Protein AF-E9ANG6-F1 (afdb_monomer_lite)

Radius of gyration: 34.06 Å; chains: 1; bounding box: 91×52×101 Å

Structure (mmCIF, N/CA/C/O backbone):
data_AF-E9ANG6-F1
#
_entry.id   AF-E9ANG6-F1
#
loop_
_atom_site.group_PDB
_atom_site.id
_atom_site.type_symbol
_atom_site.label_atom_id
_atom_site.label_alt_id
_atom_site.label_comp_id
_atom_site.label_asym_id
_atom_site.label_entity_id
_atom_site.label_seq_id
_atom_site.pdbx_PDB_ins_code
_atom_site.Cartn_x
_atom_site.Cartn_y
_atom_site.Cartn_z
_atom_site.occupancy
_atom_site.B_iso_or_equiv
_atom_site.auth_seq_id
_atom_site.auth_comp_id
_atom_site.auth_asym_id
_atom_site.auth_atom_id
_atom_site.pdbx_PDB_model_num
ATOM 1 N N . MET A 1 1 ? 57.217 39.361 -47.281 1.00 42.38 1 MET A N 1
ATOM 2 C CA . MET A 1 1 ?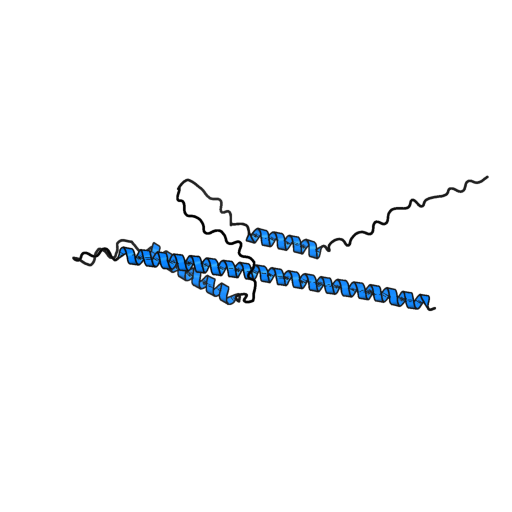 57.044 39.055 -45.847 1.00 42.38 1 MET A CA 1
ATOM 3 C C . MET A 1 1 ? 55.558 39.124 -45.565 1.00 42.38 1 MET A C 1
ATOM 5 O O . MET A 1 1 ? 54.989 40.196 -45.708 1.00 42.38 1 MET A O 1
ATOM 9 N N . SER A 1 2 ? 54.923 37.983 -45.306 1.00 42.44 2 SER A N 1
ATOM 10 C CA . SER A 1 2 ? 53.479 37.906 -45.068 1.00 42.44 2 SER A CA 1
ATOM 11 C C . SER A 1 2 ? 53.249 37.003 -43.867 1.00 42.44 2 SER A C 1
ATOM 13 O O . SER A 1 2 ? 53.493 35.799 -43.938 1.00 42.44 2 SER A O 1
ATOM 15 N N . ASP A 1 3 ? 52.840 37.624 -42.764 1.00 39.97 3 ASP A N 1
ATOM 16 C CA . ASP A 1 3 ? 52.476 36.970 -41.515 1.00 39.97 3 ASP A CA 1
ATOM 17 C C . ASP A 1 3 ? 51.237 36.095 -41.707 1.00 39.97 3 ASP A C 1
ATOM 19 O O . ASP A 1 3 ? 50.176 36.559 -42.127 1.00 39.97 3 ASP A O 1
ATOM 23 N N . LYS A 1 4 ? 51.378 34.807 -41.386 1.00 56.66 4 LYS A N 1
ATOM 24 C CA . LYS A 1 4 ? 50.279 33.846 -41.326 1.00 56.66 4 LYS A CA 1
ATOM 25 C C . LYS A 1 4 ? 49.926 33.619 -39.861 1.00 56.66 4 LYS A C 1
ATOM 27 O O . LYS A 1 4 ? 50.594 32.873 -39.152 1.00 56.66 4 LYS A O 1
ATOM 32 N N . THR A 1 5 ? 48.871 34.292 -39.420 1.00 42.94 5 THR A N 1
ATOM 33 C CA . THR A 1 5 ? 48.277 34.169 -38.088 1.00 42.94 5 THR A CA 1
ATOM 34 C C . THR A 1 5 ? 47.815 32.727 -37.844 1.00 42.94 5 THR A C 1
ATOM 36 O O . THR A 1 5 ? 46.900 32.234 -38.503 1.00 42.94 5 THR A O 1
ATOM 39 N N . MET A 1 6 ? 48.454 32.042 -36.895 1.00 40.88 6 MET A N 1
ATOM 40 C CA . MET A 1 6 ? 47.993 30.770 -36.336 1.00 40.88 6 MET A CA 1
ATOM 41 C C . MET A 1 6 ? 46.842 31.050 -35.367 1.00 40.88 6 MET A C 1
ATOM 43 O O . MET A 1 6 ? 47.054 31.559 -34.268 1.00 40.88 6 MET A O 1
ATOM 47 N N . ALA A 1 7 ? 45.617 30.729 -35.778 1.00 44.34 7 ALA A N 1
ATOM 48 C CA . ALA A 1 7 ? 44.454 30.754 -34.905 1.00 44.34 7 ALA A CA 1
ATOM 49 C C . ALA A 1 7 ? 44.194 29.360 -34.316 1.00 44.34 7 ALA A C 1
ATOM 51 O O . ALA A 1 7 ? 43.889 28.417 -35.037 1.00 44.34 7 ALA A O 1
ATOM 52 N N . SER A 1 8 ? 44.241 29.315 -32.984 1.00 43.62 8 SER A N 1
ATOM 53 C CA . SER A 1 8 ? 43.369 28.538 -32.097 1.00 43.62 8 SER A CA 1
ATOM 54 C C . SER A 1 8 ? 43.375 27.005 -32.178 1.00 43.62 8 SER A C 1
ATOM 56 O O . SER A 1 8 ? 42.750 26.395 -33.038 1.00 43.62 8 SER A O 1
ATOM 58 N N . ALA A 1 9 ? 43.911 26.390 -31.123 1.00 39.53 9 ALA A N 1
ATOM 59 C CA . ALA A 1 9 ? 43.296 25.220 -30.500 1.00 39.53 9 ALA A CA 1
ATOM 60 C C . ALA A 1 9 ? 43.678 25.197 -29.013 1.00 39.53 9 ALA A C 1
ATOM 62 O O . ALA A 1 9 ? 44.551 24.452 -28.574 1.00 39.53 9 ALA A O 1
ATOM 63 N N . ALA A 1 10 ? 43.039 26.067 -28.227 1.00 39.94 10 ALA A N 1
ATOM 64 C CA . ALA A 1 10 ? 43.039 25.928 -26.779 1.00 39.94 10 ALA A CA 1
ATOM 65 C C . ALA A 1 10 ? 42.368 24.590 -26.434 1.00 39.94 10 ALA A C 1
ATOM 67 O O . ALA A 1 10 ? 41.160 24.426 -26.617 1.00 39.94 10 ALA A O 1
ATOM 68 N N . GLY A 1 11 ? 43.167 23.627 -25.973 1.00 40.34 11 GLY A N 1
ATOM 69 C CA . GLY A 1 11 ? 42.698 22.351 -25.452 1.00 40.34 11 GLY A CA 1
ATOM 70 C C . GLY A 1 11 ? 41.739 22.589 -24.291 1.00 40.34 11 GLY A C 1
ATOM 71 O O . GLY A 1 11 ? 42.151 22.918 -23.180 1.00 40.34 11 GLY A O 1
ATOM 72 N N . ARG A 1 12 ? 40.441 22.447 -24.560 1.00 33.88 12 ARG A N 1
ATOM 73 C CA . ARG A 1 12 ? 39.394 22.485 -23.544 1.00 33.88 12 ARG A CA 1
ATOM 74 C C . ARG A 1 12 ? 39.077 21.055 -23.121 1.00 33.88 12 ARG A C 1
ATOM 76 O O . ARG A 1 12 ? 38.580 20.255 -23.904 1.00 33.88 12 ARG A O 1
ATOM 83 N N . SER A 1 13 ? 39.427 20.793 -21.866 1.00 46.44 13 SER A N 1
ATOM 84 C CA . SER A 1 13 ? 39.034 19.691 -20.987 1.00 46.44 13 SER A CA 1
ATOM 85 C C . SER A 1 13 ? 37.759 18.945 -21.403 1.00 46.44 13 SER A C 1
ATOM 87 O O . SER A 1 13 ? 36.670 19.519 -21.403 1.00 46.44 13 SER A O 1
ATOM 89 N N . ALA A 1 14 ? 37.889 17.645 -21.674 1.00 38.31 14 ALA A N 1
ATOM 90 C CA . ALA A 1 14 ? 36.771 16.710 -21.708 1.00 38.31 14 ALA A CA 1
ATOM 91 C C . ALA A 1 14 ? 36.787 15.886 -20.413 1.00 38.31 14 ALA A C 1
ATOM 93 O O . ALA A 1 14 ? 37.162 14.714 -20.396 1.00 38.31 14 ALA A O 1
ATOM 94 N N . ALA A 1 15 ? 36.405 16.516 -19.302 1.00 41.94 15 ALA A N 1
ATOM 95 C CA . ALA A 1 15 ? 35.949 15.765 -18.144 1.00 41.94 15 ALA A CA 1
ATOM 96 C C . ALA A 1 15 ? 34.662 15.043 -18.560 1.00 41.94 15 ALA A C 1
ATOM 98 O O . ALA A 1 15 ? 33.630 15.679 -18.777 1.00 41.94 15 ALA A O 1
ATOM 99 N N . SER A 1 16 ? 34.753 13.725 -18.735 1.00 44.44 16 SER A N 1
ATOM 100 C CA . SER A 1 16 ? 33.601 12.859 -18.980 1.00 44.44 16 SER A CA 1
ATOM 101 C C . SER A 1 16 ? 32.549 13.138 -17.899 1.00 44.44 16 SER A C 1
ATOM 103 O O . SER A 1 16 ? 32.847 12.935 -16.717 1.00 44.44 16 SER A O 1
ATOM 105 N N . PRO A 1 17 ? 31.348 13.644 -18.236 1.00 56.00 17 PRO A N 1
ATOM 106 C CA . PRO A 1 17 ? 30.324 13.835 -17.232 1.00 56.00 17 PRO A CA 1
ATOM 107 C C . PRO A 1 17 ? 29.876 12.450 -16.772 1.00 56.00 17 PRO A C 1
ATOM 109 O O . PRO A 1 17 ? 29.369 11.652 -17.562 1.00 56.00 17 PRO A O 1
ATOM 112 N N . LEU A 1 18 ? 30.078 12.166 -15.483 1.00 49.34 18 LEU A N 1
ATOM 113 C CA . LEU A 1 18 ? 29.438 11.047 -14.795 1.00 49.34 18 LEU A CA 1
ATOM 114 C C . LEU A 1 18 ? 27.953 11.013 -15.195 1.00 49.34 18 LEU A C 1
ATOM 116 O O . LEU A 1 18 ? 27.336 12.083 -15.255 1.00 49.34 18 LEU A O 1
ATOM 120 N N . PRO A 1 19 ? 27.366 9.834 -15.472 1.00 61.91 19 PRO A N 1
ATOM 121 C CA . PRO A 1 19 ? 25.981 9.750 -15.908 1.00 61.91 19 PRO A CA 1
ATOM 122 C C . PRO A 1 19 ? 25.089 10.415 -14.858 1.00 61.91 19 PRO A C 1
ATOM 124 O O . PRO A 1 19 ? 24.931 9.926 -13.737 1.00 61.91 19 PRO A O 1
ATOM 127 N N . ALA A 1 20 ? 24.551 11.582 -15.213 1.00 72.62 20 ALA A N 1
ATOM 128 C CA . ALA A 1 20 ? 23.693 12.348 -14.334 1.00 72.62 20 ALA A CA 1
ATOM 129 C C . ALA A 1 20 ? 22.472 11.491 -13.995 1.00 72.62 20 ALA A C 1
ATOM 131 O O . ALA A 1 20 ? 21.802 10.975 -14.890 1.00 72.62 20 ALA A O 1
ATOM 132 N N . MET A 1 21 ? 22.194 11.332 -12.696 1.00 72.94 21 MET A N 1
ATOM 133 C CA . MET A 1 21 ? 21.069 10.524 -12.224 1.00 72.94 21 MET A CA 1
ATOM 134 C C . MET A 1 21 ? 19.782 10.924 -12.977 1.00 72.94 21 MET A C 1
ATOM 136 O O . MET A 1 21 ? 19.443 12.118 -12.957 1.00 72.94 21 MET A O 1
ATOM 140 N N . PRO A 1 22 ? 19.082 9.970 -13.624 1.00 77.88 22 PRO A N 1
ATOM 141 C CA . PRO A 1 22 ? 17.904 10.255 -14.432 1.00 77.88 22 PRO A CA 1
ATOM 142 C C . PRO A 1 22 ? 16.823 11.003 -13.639 1.00 77.88 22 PRO A C 1
ATOM 144 O O . PRO A 1 22 ? 16.602 10.699 -12.461 1.00 77.88 22 PRO A O 1
ATOM 147 N N . PRO A 1 23 ? 16.105 11.956 -14.258 1.00 77.06 23 PRO A N 1
ATOM 148 C CA . PRO A 1 23 ? 15.102 12.767 -13.570 1.00 77.06 23 PRO A CA 1
ATOM 149 C C . PRO A 1 23 ? 13.978 11.923 -12.950 1.00 77.06 23 PRO A C 1
ATOM 151 O O . PRO A 1 23 ? 13.514 12.252 -11.863 1.00 77.06 23 PRO A O 1
ATOM 154 N N . ALA A 1 24 ? 13.603 10.793 -13.561 1.00 75.12 24 ALA A N 1
ATOM 155 C CA . ALA A 1 24 ? 12.608 9.872 -13.006 1.00 75.12 24 ALA A CA 1
ATOM 156 C C . ALA A 1 24 ? 13.049 9.243 -11.668 1.00 75.12 24 ALA A C 1
ATOM 158 O O . ALA A 1 24 ? 12.260 9.181 -10.727 1.00 75.12 24 ALA A O 1
ATOM 159 N N . LEU A 1 25 ? 14.322 8.845 -11.548 1.00 76.06 25 LEU A N 1
ATOM 160 C CA . LEU A 1 25 ? 14.888 8.320 -10.300 1.00 76.06 25 LEU A CA 1
ATOM 161 C C . LEU A 1 25 ? 14.993 9.407 -9.225 1.00 76.06 25 LEU A C 1
ATOM 163 O O . LEU A 1 25 ? 14.695 9.151 -8.061 1.00 76.06 25 LEU A O 1
ATOM 167 N N . ARG A 1 26 ? 15.335 10.643 -9.610 1.00 79.62 26 ARG A N 1
ATOM 168 C CA . ARG A 1 26 ? 15.331 11.787 -8.682 1.00 79.62 26 ARG A CA 1
ATOM 169 C C . ARG A 1 26 ? 13.933 12.065 -8.133 1.00 79.62 26 ARG A C 1
ATOM 171 O O . ARG A 1 26 ? 13.780 12.227 -6.926 1.00 79.62 26 ARG A O 1
ATOM 178 N N . GLN A 1 27 ? 12.920 12.081 -9.000 1.00 82.38 27 GLN A N 1
ATOM 179 C CA . GLN A 1 27 ? 11.526 12.277 -8.591 1.00 82.38 27 GLN A CA 1
ATOM 180 C C . GLN A 1 27 ? 11.038 11.149 -7.679 1.00 82.38 27 GLN A C 1
ATOM 182 O O . GLN A 1 27 ? 10.364 11.412 -6.686 1.00 82.38 27 GLN A O 1
ATOM 187 N N . LEU A 1 28 ? 11.447 9.907 -7.951 1.00 78.19 28 LEU A N 1
ATOM 188 C CA . LEU A 1 28 ? 11.132 8.770 -7.092 1.00 78.19 28 LEU A CA 1
ATOM 189 C C . LEU A 1 28 ? 11.745 8.918 -5.693 1.00 78.19 28 LEU A C 1
ATOM 191 O O . LEU A 1 28 ? 11.044 8.734 -4.704 1.00 78.19 28 LEU A O 1
ATOM 195 N N . ILE A 1 29 ? 13.019 9.309 -5.592 1.00 84.62 29 ILE A N 1
ATOM 196 C CA . ILE A 1 29 ? 13.679 9.561 -4.301 1.00 84.62 29 ILE A CA 1
ATOM 197 C C . ILE A 1 29 ? 12.938 10.651 -3.515 1.00 84.62 29 ILE A C 1
ATOM 199 O O . ILE A 1 29 ? 12.732 10.512 -2.311 1.00 84.62 29 ILE A O 1
ATOM 203 N N . ILE A 1 30 ? 12.513 11.725 -4.185 1.00 82.62 30 ILE A N 1
ATOM 204 C CA . ILE A 1 30 ? 11.746 12.809 -3.557 1.00 82.62 30 ILE A CA 1
ATOM 205 C C . ILE A 1 30 ? 10.383 12.300 -3.068 1.00 82.62 30 ILE A C 1
ATOM 207 O O . ILE A 1 30 ? 10.001 12.584 -1.934 1.00 82.62 30 ILE A O 1
ATOM 211 N N . ALA A 1 31 ? 9.667 11.524 -3.885 1.00 75.50 31 ALA A N 1
ATOM 212 C CA . ALA A 1 31 ? 8.372 10.954 -3.522 1.00 75.50 31 ALA A CA 1
ATOM 213 C C . ALA A 1 31 ? 8.483 9.995 -2.327 1.00 75.50 31 ALA A C 1
ATOM 215 O O . ALA A 1 31 ? 7.710 10.115 -1.379 1.00 75.50 31 ALA A O 1
ATOM 216 N N . VAL A 1 32 ? 9.486 9.110 -2.324 1.00 77.50 32 VAL A N 1
ATOM 217 C CA . VAL A 1 32 ? 9.759 8.188 -1.210 1.00 77.50 32 VAL A CA 1
ATOM 218 C C . VAL A 1 32 ? 10.095 8.958 0.066 1.00 77.50 32 VAL A C 1
ATOM 220 O O . VAL A 1 32 ? 9.546 8.645 1.116 1.00 77.50 32 VAL A O 1
ATOM 223 N N . LYS A 1 33 ? 10.925 10.008 -0.010 1.00 82.38 33 LYS A N 1
ATOM 224 C CA . LYS A 1 33 ? 11.235 10.860 1.151 1.00 82.38 33 LYS A CA 1
ATOM 225 C C . LYS A 1 33 ? 9.997 11.562 1.712 1.00 82.38 33 LYS A C 1
ATOM 227 O O . LYS A 1 33 ? 9.843 11.613 2.926 1.00 82.38 33 LYS A O 1
ATOM 232 N N . ARG A 1 34 ? 9.112 12.078 0.851 1.00 75.12 34 ARG A N 1
ATOM 233 C CA . ARG A 1 34 ? 7.851 12.720 1.270 1.00 75.12 34 ARG A CA 1
ATOM 234 C C . ARG A 1 34 ? 6.888 11.736 1.927 1.00 75.12 34 ARG A C 1
ATOM 236 O O . ARG A 1 34 ? 6.310 12.063 2.953 1.00 75.12 34 ARG A O 1
ATOM 243 N N . LEU A 1 35 ? 6.743 10.541 1.358 1.00 69.19 35 LEU A N 1
ATOM 244 C CA . LEU A 1 35 ? 5.923 9.473 1.933 1.00 69.19 35 LEU A CA 1
ATOM 245 C C . LEU A 1 35 ? 6.464 9.020 3.289 1.00 69.19 35 LEU A C 1
ATOM 247 O O . LEU A 1 35 ? 5.699 8.921 4.239 1.00 69.19 35 LEU A O 1
ATOM 251 N N . ASN A 1 36 ? 7.780 8.831 3.403 1.00 72.44 36 ASN A N 1
ATOM 252 C CA . ASN A 1 36 ? 8.405 8.456 4.668 1.00 72.44 36 ASN A CA 1
ATOM 253 C C . ASN A 1 36 ? 8.223 9.551 5.734 1.00 72.44 36 ASN A C 1
ATOM 255 O O . ASN A 1 36 ? 7.902 9.244 6.873 1.00 72.44 36 ASN A O 1
ATOM 259 N N . ALA A 1 37 ? 8.338 10.830 5.351 1.00 70.12 37 ALA A N 1
ATOM 260 C CA . ALA A 1 37 ? 8.069 11.956 6.245 1.00 70.12 37 ALA A CA 1
ATOM 261 C C . ALA A 1 37 ? 6.596 12.016 6.693 1.00 70.12 37 ALA A C 1
ATOM 263 O O . ALA A 1 37 ? 6.332 12.224 7.872 1.00 70.12 37 ALA A O 1
ATOM 264 N N . ALA A 1 38 ? 5.641 11.769 5.789 1.00 56.97 38 ALA A N 1
ATOM 265 C CA . ALA A 1 38 ? 4.217 11.703 6.126 1.00 56.97 38 ALA A CA 1
ATOM 266 C C . ALA A 1 38 ? 3.878 10.521 7.054 1.00 56.97 38 ALA A C 1
ATOM 268 O O . ALA A 1 38 ? 2.950 10.617 7.849 1.00 56.97 38 ALA A O 1
ATOM 269 N N . SER A 1 39 ? 4.644 9.428 6.989 1.00 52.59 39 SER A N 1
ATOM 270 C CA . SER A 1 39 ? 4.537 8.297 7.919 1.00 52.59 39 SER A CA 1
ATOM 271 C C . SER A 1 39 ? 5.197 8.554 9.284 1.00 52.59 39 SER A C 1
ATOM 273 O O . SER A 1 39 ? 4.914 7.820 10.228 1.00 52.59 39 SER A O 1
ATOM 275 N N . SER A 1 40 ? 6.074 9.560 9.403 1.00 50.41 40 SER A N 1
ATOM 276 C CA . SER A 1 40 ? 6.784 9.916 10.645 1.00 50.41 40 SER A CA 1
ATOM 277 C C . SER A 1 40 ? 6.188 11.114 11.389 1.00 50.41 40 SER A C 1
ATOM 279 O O . SER A 1 40 ? 6.568 11.357 12.532 1.00 50.41 40 SER A O 1
ATOM 281 N N . SER A 1 41 ? 5.287 11.883 10.775 1.00 35.06 41 SER A N 1
ATOM 282 C CA . SER A 1 41 ? 4.658 13.031 11.429 1.00 35.06 41 SER A CA 1
ATOM 283 C C . SER A 1 41 ? 3.418 12.603 12.224 1.00 35.06 41 SER A C 1
ATOM 285 O O . SER A 1 41 ? 2.428 12.198 11.612 1.00 35.06 41 SER A O 1
ATOM 287 N N . PRO A 1 42 ? 3.407 12.724 13.566 1.00 42.03 42 PRO A N 1
ATOM 288 C CA . PRO A 1 42 ? 2.153 12.737 14.305 1.00 42.03 42 PRO A CA 1
ATOM 289 C C . PRO A 1 42 ? 1.349 13.965 13.861 1.00 42.03 42 PRO A C 1
ATOM 291 O O . PRO A 1 42 ? 1.909 15.049 13.681 1.00 42.03 42 PRO A O 1
ATOM 294 N N . SER A 1 43 ? 0.045 13.799 13.638 1.00 34.72 43 SER A N 1
ATOM 295 C CA . SER A 1 43 ? -0.854 14.911 13.336 1.00 34.72 43 SER A CA 1
ATOM 296 C C . SER A 1 43 ? -0.800 15.917 14.485 1.00 34.72 43 SER A C 1
ATOM 298 O O . SER A 1 43 ? -1.336 15.663 15.564 1.00 34.72 43 SER A O 1
ATOM 300 N N . ASN A 1 44 ? -0.127 17.042 14.265 1.00 34.62 44 ASN A N 1
ATOM 301 C CA . ASN A 1 44 ? -0.070 18.134 15.221 1.00 34.62 44 ASN A CA 1
ATOM 302 C C . ASN A 1 44 ? -1.407 18.883 15.146 1.00 34.62 44 ASN A C 1
ATOM 304 O O . ASN A 1 44 ? -1.589 19.772 14.316 1.00 34.62 44 ASN A O 1
ATOM 308 N N . VAL A 1 45 ? -2.378 18.447 15.948 1.00 39.91 45 VAL A N 1
ATOM 309 C CA . VAL A 1 45 ? -3.574 19.239 16.232 1.00 39.91 45 VAL A CA 1
ATOM 310 C C . VAL A 1 45 ? -3.190 20.176 17.370 1.00 39.91 45 VAL A C 1
ATOM 312 O O . VAL A 1 45 ? -3.235 19.806 18.540 1.00 39.91 45 VAL A O 1
ATOM 315 N N . ASP A 1 46 ? -2.754 21.378 17.002 1.00 35.06 46 ASP A N 1
ATOM 316 C CA . ASP A 1 46 ? -2.643 22.508 17.918 1.00 35.06 46 ASP A CA 1
ATOM 317 C C . ASP A 1 46 ? -4.044 22.862 18.432 1.00 35.06 46 ASP A C 1
ATOM 319 O O . ASP A 1 46 ? -4.844 23.462 17.715 1.00 35.06 46 ASP A O 1
ATOM 323 N N . ALA A 1 47 ? -4.336 22.506 19.682 1.00 37.59 47 ALA A N 1
ATOM 324 C CA . ALA A 1 47 ? -5.281 23.238 20.516 1.00 37.59 47 ALA A CA 1
ATOM 325 C C . ALA A 1 47 ? -5.056 22.912 22.002 1.00 37.59 47 ALA A C 1
ATOM 327 O O . ALA A 1 47 ? -5.476 21.873 22.496 1.00 37.59 47 ALA A O 1
ATOM 328 N N . ALA A 1 48 ? -4.439 23.877 22.689 1.00 32.91 48 ALA A N 1
ATOM 329 C CA . ALA A 1 48 ? -4.497 24.132 24.130 1.00 32.91 48 ALA A CA 1
ATOM 330 C C . ALA A 1 48 ? -3.918 23.072 25.096 1.00 32.91 48 ALA A C 1
ATOM 332 O O . ALA A 1 48 ? -4.531 22.065 25.428 1.00 32.91 48 ALA A O 1
ATOM 333 N N . SER A 1 49 ? -2.772 23.417 25.688 1.00 34.09 49 SER A N 1
ATOM 334 C CA . SER A 1 49 ? -2.425 23.012 27.058 1.00 34.09 49 SER A CA 1
ATOM 335 C C . SER A 1 49 ? -3.070 24.009 28.044 1.00 34.09 49 SER A C 1
ATOM 337 O O . SER A 1 49 ? -3.206 25.181 27.675 1.00 34.09 49 SER A O 1
ATOM 339 N N . PRO A 1 50 ? -3.436 23.614 29.283 1.00 44.31 50 PRO A N 1
ATOM 340 C CA . PRO A 1 50 ? -2.385 23.484 30.296 1.00 44.31 50 PRO A CA 1
ATOM 341 C C . PRO A 1 50 ? -2.563 22.368 31.354 1.00 44.31 50 PRO A C 1
ATOM 343 O O . PRO A 1 50 ? -3.665 21.969 31.703 1.00 44.31 50 PRO A O 1
ATOM 346 N N . LEU A 1 51 ? -1.411 21.989 31.929 1.00 34.19 51 LEU A N 1
ATOM 347 C CA . LEU A 1 51 ? -1.163 21.515 33.306 1.00 34.19 51 LEU A CA 1
ATOM 348 C C . LEU A 1 51 ? -1.941 20.293 33.844 1.00 34.19 51 LEU A C 1
ATOM 350 O O . LEU A 1 51 ? -3.084 20.396 34.270 1.00 34.19 51 LEU A O 1
ATOM 354 N N . GLY A 1 52 ? -1.228 19.174 34.032 1.00 28.00 52 GLY A N 1
ATOM 355 C CA . GLY A 1 52 ? -1.722 18.048 34.834 1.00 28.00 52 GLY A CA 1
ATOM 356 C C . GLY A 1 52 ? -0.831 16.808 34.793 1.00 28.00 52 GLY A C 1
ATOM 357 O O . GLY A 1 52 ? -1.062 15.886 34.029 1.00 28.00 52 GLY A O 1
ATOM 358 N N . ARG A 1 53 ? 0.208 16.810 35.623 1.00 35.12 53 ARG A N 1
ATOM 359 C CA . ARG A 1 53 ? 1.138 15.717 35.953 1.00 35.12 53 ARG A CA 1
ATOM 360 C C . ARG A 1 53 ? 0.458 14.336 36.090 1.00 35.12 53 ARG A C 1
ATOM 362 O O . ARG A 1 53 ? -0.329 14.150 37.010 1.00 35.12 53 ARG A O 1
ATOM 369 N N . SER A 1 54 ? 0.866 13.346 35.292 1.00 29.25 54 SER A N 1
ATOM 370 C CA . SER A 1 54 ? 0.947 11.951 35.750 1.00 29.25 54 SER A CA 1
ATOM 371 C C . SER A 1 54 ? 1.927 11.153 34.893 1.00 29.25 54 SER A C 1
ATOM 373 O O . SER A 1 54 ? 1.789 11.038 33.678 1.00 29.25 54 SER A O 1
ATOM 375 N N . THR A 1 55 ? 2.956 10.650 35.559 1.00 39.88 55 THR A N 1
ATOM 376 C CA . THR A 1 55 ? 3.973 9.741 35.050 1.00 39.88 55 THR A CA 1
ATOM 377 C C . THR A 1 55 ? 3.305 8.434 34.619 1.00 39.88 55 THR A C 1
ATOM 379 O O . THR A 1 55 ? 2.970 7.606 35.460 1.00 39.88 55 THR A O 1
ATOM 382 N N . ARG A 1 56 ? 3.104 8.231 33.318 1.00 33.22 56 ARG A N 1
ATOM 383 C CA . ARG A 1 56 ? 2.847 6.905 32.749 1.00 33.22 56 ARG A CA 1
ATOM 384 C C . ARG A 1 56 ? 3.814 6.747 31.592 1.00 33.22 56 ARG A C 1
ATOM 386 O O . ARG A 1 56 ? 3.691 7.440 30.585 1.00 33.22 56 ARG A O 1
ATOM 393 N N . GLU A 1 57 ? 4.841 5.934 31.815 1.00 32.81 57 GLU A N 1
ATOM 394 C CA . GLU A 1 57 ? 5.819 5.572 30.798 1.00 32.81 57 GLU A CA 1
ATOM 395 C C . GLU A 1 57 ? 5.065 5.087 29.556 1.00 32.81 57 GLU A C 1
ATOM 397 O O . GLU A 1 57 ? 4.318 4.108 29.591 1.00 32.81 57 GLU A O 1
ATOM 402 N N . LEU A 1 58 ? 5.191 5.862 28.479 1.00 34.78 58 LEU A N 1
ATOM 403 C CA . LEU A 1 58 ? 4.719 5.502 27.153 1.00 34.78 58 LEU A CA 1
ATOM 404 C C . LEU A 1 58 ? 5.491 4.234 26.754 1.00 34.78 58 LEU A C 1
ATOM 406 O O . LEU A 1 58 ? 6.722 4.266 26.840 1.00 34.78 58 LEU A O 1
ATOM 410 N N . PRO A 1 59 ? 4.847 3.139 26.309 1.00 40.47 59 PRO A N 1
ATOM 411 C CA . PRO A 1 59 ? 5.596 2.031 25.745 1.00 40.47 59 PRO A CA 1
ATOM 412 C C . PRO A 1 59 ? 6.364 2.590 24.555 1.00 40.47 59 PRO A C 1
ATOM 414 O O . PRO A 1 59 ? 5.768 3.217 23.671 1.00 40.47 59 PRO A O 1
ATOM 417 N N . GLU A 1 60 ? 7.684 2.423 24.590 1.00 34.81 60 GLU A N 1
ATOM 418 C CA . GLU A 1 60 ? 8.598 2.858 23.549 1.00 34.81 60 GLU A CA 1
ATOM 419 C C . GLU A 1 60 ? 7.974 2.572 22.186 1.00 34.81 60 GLU A C 1
ATOM 421 O O . GLU A 1 60 ? 7.593 1.435 21.881 1.00 34.81 60 GLU A O 1
ATOM 426 N N . GLN A 1 61 ? 7.809 3.633 21.390 1.00 40.72 61 GLN A N 1
ATOM 427 C CA . GLN A 1 61 ? 7.419 3.531 19.996 1.00 40.72 61 GLN A CA 1
ATOM 428 C C . GLN A 1 61 ? 8.434 2.617 19.328 1.00 40.72 61 GLN A C 1
ATOM 430 O O . GLN A 1 61 ? 9.503 3.057 18.916 1.00 40.72 61 GLN A O 1
ATOM 435 N N . SER A 1 62 ? 8.096 1.330 19.258 1.00 41.72 62 SER A N 1
ATOM 436 C CA . SER A 1 62 ? 8.870 0.340 18.544 1.00 41.72 62 SER A CA 1
ATOM 437 C C . SER A 1 62 ? 8.982 0.847 17.119 1.00 41.72 62 SER A C 1
ATOM 439 O O . SER A 1 62 ? 8.044 0.756 16.318 1.00 41.72 62 SER A O 1
ATOM 441 N N . THR A 1 63 ? 10.162 1.371 16.809 1.00 46.12 63 THR A N 1
ATOM 442 C CA . THR A 1 63 ? 10.760 1.407 15.483 1.00 46.12 63 THR A CA 1
ATOM 443 C C . THR A 1 63 ? 10.970 -0.041 15.055 1.00 46.12 63 THR A C 1
ATOM 445 O O . THR A 1 63 ? 12.088 -0.514 14.906 1.00 46.12 63 THR A O 1
ATOM 448 N N . SER A 1 64 ? 9.874 -0.794 14.972 1.00 41.03 64 SER A N 1
ATOM 449 C CA . SER A 1 64 ? 9.873 -2.147 14.462 1.00 41.03 64 SER A CA 1
ATOM 450 C C . SER A 1 64 ? 10.278 -2.021 13.013 1.00 41.03 64 SER A C 1
ATOM 452 O O . SER A 1 64 ? 9.567 -1.398 12.216 1.00 41.03 64 SER A O 1
ATOM 454 N N . ASP A 1 65 ? 11.422 -2.621 12.713 1.00 48.34 65 ASP A N 1
ATOM 455 C CA . ASP A 1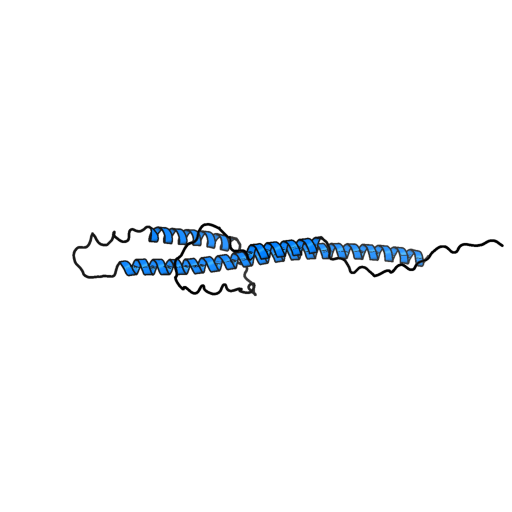 65 ? 11.863 -2.961 11.377 1.00 48.34 65 ASP A CA 1
ATOM 456 C C . ASP A 1 65 ? 10.683 -3.380 10.485 1.00 48.34 65 ASP A C 1
ATOM 458 O O . ASP A 1 65 ? 9.704 -3.972 10.973 1.00 48.34 65 ASP A O 1
ATOM 462 N N . PRO A 1 66 ? 10.743 -3.080 9.171 1.00 54.81 66 PRO A N 1
ATOM 463 C CA . PRO A 1 66 ? 9.754 -3.598 8.238 1.00 54.81 66 PRO A CA 1
ATOM 464 C C . PRO A 1 66 ? 9.695 -5.120 8.419 1.00 54.81 66 PRO A C 1
ATOM 466 O O . PRO A 1 66 ? 10.761 -5.738 8.431 1.00 54.81 66 PRO A O 1
ATOM 469 N N . PRO A 1 67 ? 8.505 -5.737 8.560 1.00 53.84 67 PRO A N 1
ATOM 470 C CA . PRO A 1 67 ? 8.428 -7.164 8.828 1.00 53.84 67 PRO A CA 1
ATOM 471 C C . PRO A 1 67 ? 9.168 -7.910 7.717 1.00 53.84 67 PRO A C 1
ATOM 473 O O . PRO A 1 67 ? 8.808 -7.822 6.535 1.00 53.84 67 PRO A O 1
ATOM 476 N N . ALA A 1 68 ? 10.254 -8.574 8.110 1.00 54.91 68 ALA A N 1
ATOM 477 C CA . ALA A 1 68 ? 10.836 -9.646 7.335 1.00 54.91 68 ALA A CA 1
ATOM 478 C C . ALA A 1 68 ? 9.810 -10.789 7.335 1.00 54.91 68 ALA A C 1
ATOM 480 O O . ALA A 1 68 ? 9.175 -11.054 8.352 1.00 54.91 68 ALA A O 1
ATOM 481 N N . ASP A 1 69 ? 9.627 -11.404 6.173 1.00 47.31 69 ASP A N 1
ATOM 482 C CA . ASP A 1 69 ? 8.716 -12.518 5.899 1.00 47.31 69 ASP A CA 1
ATOM 483 C C . ASP A 1 69 ? 7.200 -12.241 5.825 1.00 47.31 69 ASP A C 1
ATOM 485 O O . ASP A 1 69 ? 6.412 -12.294 6.766 1.00 47.31 69 ASP A O 1
ATOM 489 N N . GLY A 1 70 ? 6.761 -12.085 4.574 1.00 54.72 70 GLY A N 1
ATOM 490 C CA . GLY A 1 70 ? 5.970 -13.152 3.952 1.00 54.72 70 GLY A CA 1
ATOM 491 C C . GLY A 1 70 ? 4.458 -12.983 3.915 1.00 54.72 70 GLY A C 1
ATOM 492 O O . GLY A 1 70 ? 3.851 -13.380 2.923 1.00 54.72 70 GLY A O 1
ATOM 493 N N . THR A 1 71 ? 3.839 -12.339 4.902 1.00 58.75 71 THR A N 1
ATOM 494 C CA . THR A 1 71 ? 2.366 -12.307 4.963 1.00 58.75 71 THR A CA 1
ATOM 495 C C . THR A 1 71 ? 1.861 -10.876 5.026 1.00 58.75 71 THR A C 1
ATOM 497 O O . THR A 1 71 ? 1.626 -10.302 6.086 1.00 58.75 71 THR A O 1
ATOM 500 N N . VAL A 1 72 ? 1.735 -10.252 3.854 1.00 65.62 72 VAL A N 1
ATOM 501 C CA . VAL A 1 72 ? 1.065 -8.956 3.751 1.00 65.62 72 VAL A CA 1
ATOM 502 C C . VAL A 1 72 ? -0.435 -9.200 3.869 1.00 65.62 72 VAL A C 1
ATOM 504 O O . VAL A 1 72 ? -1.036 -9.694 2.916 1.00 65.62 72 VAL A O 1
ATOM 507 N N . ALA A 1 73 ? -1.027 -8.833 5.010 1.00 72.06 73 ALA A N 1
ATOM 508 C CA . ALA A 1 73 ? -2.470 -8.933 5.232 1.00 72.06 73 ALA A CA 1
ATOM 509 C C . ALA A 1 73 ? -3.228 -8.358 4.019 1.00 72.06 73 ALA A C 1
ATOM 511 O O . ALA A 1 73 ? -2.898 -7.252 3.579 1.00 72.06 73 ALA A O 1
ATOM 512 N N . PRO A 1 74 ? -4.166 -9.070 3.379 1.00 83.62 74 PRO A N 1
ATOM 513 C CA . PRO A 1 74 ? -4.965 -8.521 2.292 1.00 83.62 74 PRO A CA 1
ATOM 514 C C . PRO A 1 74 ? -5.710 -7.258 2.738 1.00 83.62 74 PRO A C 1
ATOM 516 O O . PRO A 1 74 ? -6.054 -7.079 3.901 1.00 83.62 74 PRO A O 1
ATOM 519 N N . THR A 1 75 ? -5.962 -6.349 1.794 1.00 86.94 75 THR A N 1
ATOM 520 C CA . THR A 1 75 ? -6.643 -5.076 2.094 1.00 86.94 75 THR A CA 1
ATOM 521 C C . THR A 1 75 ? -8.021 -5.306 2.719 1.00 86.94 75 THR A C 1
ATOM 523 O O . THR A 1 75 ? -8.439 -4.528 3.564 1.00 86.94 75 THR A O 1
ATOM 526 N N . VAL A 1 76 ? -8.689 -6.402 2.346 1.00 89.38 76 VAL A N 1
ATOM 527 C CA . VAL A 1 76 ? -9.981 -6.813 2.909 1.00 89.38 76 VAL A CA 1
ATOM 528 C C . VAL A 1 76 ? -9.881 -7.084 4.412 1.00 89.38 76 VAL A C 1
ATOM 530 O O . VAL A 1 76 ? -10.724 -6.604 5.158 1.00 89.38 76 VAL A O 1
ATOM 533 N N . GLU A 1 77 ? -8.833 -7.769 4.873 1.00 89.12 77 GLU A N 1
ATOM 534 C CA . GLU A 1 77 ? -8.628 -8.034 6.305 1.00 89.12 77 GLU A CA 1
ATOM 535 C C . GLU A 1 77 ? -8.361 -6.745 7.090 1.00 89.12 77 GLU A C 1
ATOM 537 O O . GLU A 1 77 ? -8.871 -6.584 8.192 1.00 89.12 77 GLU A O 1
ATOM 542 N N . LEU A 1 78 ? -7.624 -5.784 6.517 1.00 90.12 78 LEU A N 1
ATOM 543 C CA . LEU A 1 78 ? -7.405 -4.484 7.168 1.00 90.12 78 LEU A CA 1
ATOM 544 C C . LEU A 1 78 ? -8.699 -3.678 7.302 1.00 90.12 78 LEU A C 1
ATOM 546 O O . LEU A 1 78 ? -8.893 -3.001 8.305 1.00 90.12 78 LEU A O 1
ATOM 550 N N . LEU A 1 79 ? -9.585 -3.745 6.305 1.00 91.62 79 LEU A N 1
ATOM 551 C CA . LEU A 1 79 ? -10.894 -3.094 6.377 1.00 91.62 79 LEU A CA 1
ATOM 552 C C . LEU A 1 79 ? -11.786 -3.769 7.424 1.00 91.62 79 LEU A C 1
ATOM 554 O O . LEU A 1 79 ? -12.369 -3.079 8.249 1.00 91.62 79 LEU A O 1
ATOM 558 N N . GLN A 1 80 ? -11.794 -5.102 7.476 1.00 92.38 80 GLN A N 1
ATOM 559 C CA . GLN A 1 80 ? -12.495 -5.842 8.530 1.00 92.38 80 GLN A CA 1
ATOM 560 C C . GLN A 1 80 ? -11.966 -5.498 9.930 1.00 92.38 80 GLN A C 1
ATOM 562 O O . GLN A 1 80 ? -12.746 -5.378 10.869 1.00 92.38 80 GLN A O 1
ATOM 567 N N . GLN A 1 81 ? -10.652 -5.296 10.079 1.00 91.19 81 GLN A N 1
ATOM 568 C CA . GLN A 1 81 ? -10.058 -4.821 11.332 1.00 91.19 81 GLN A CA 1
ATOM 569 C C . GLN A 1 81 ? -10.524 -3.406 11.695 1.00 91.19 81 GLN A C 1
ATOM 571 O O . GLN A 1 81 ? -10.749 -3.139 12.871 1.00 91.19 81 GLN A O 1
ATOM 576 N N . VAL A 1 82 ? -10.695 -2.508 10.717 1.00 92.81 82 VAL A N 1
ATOM 577 C CA . VAL A 1 82 ? -11.268 -1.171 10.955 1.00 92.81 82 VAL A CA 1
ATOM 578 C C . VAL A 1 82 ? -12.709 -1.280 11.445 1.00 92.81 82 VAL A C 1
ATOM 580 O O . VAL A 1 82 ? -13.050 -0.642 12.439 1.00 92.81 82 VAL A O 1
ATOM 583 N N . ASP A 1 83 ? -13.531 -2.107 10.801 1.00 92.50 83 ASP A N 1
ATOM 584 C CA . ASP A 1 83 ? -14.932 -2.299 11.190 1.00 92.50 83 ASP A CA 1
ATOM 585 C C . ASP A 1 83 ? -15.041 -2.896 12.605 1.00 92.50 83 ASP A C 1
ATOM 587 O O . ASP A 1 83 ? -15.810 -2.417 13.441 1.00 92.50 83 ASP A O 1
ATOM 591 N N . ALA A 1 84 ? -14.211 -3.898 12.918 1.00 90.25 84 ALA A N 1
ATOM 592 C CA . ALA A 1 84 ? -14.139 -4.491 14.253 1.00 90.25 84 ALA A CA 1
ATOM 593 C C . ALA A 1 84 ? -13.700 -3.471 15.317 1.00 90.25 84 ALA A C 1
ATOM 595 O O . ALA A 1 84 ? -14.269 -3.425 16.409 1.00 90.25 84 ALA A O 1
ATOM 596 N N . LEU A 1 85 ? -12.729 -2.617 14.986 1.00 92.56 85 LEU A N 1
ATOM 597 C CA . LEU A 1 85 ? -12.235 -1.571 15.876 1.00 92.56 85 LEU A CA 1
ATOM 598 C C . LEU A 1 85 ? -13.305 -0.501 16.149 1.00 92.56 85 LEU A C 1
ATOM 600 O O . LEU A 1 85 ? -13.435 -0.029 17.279 1.00 92.56 85 LEU A O 1
ATOM 604 N N . GLN A 1 86 ? -14.097 -0.132 15.139 1.00 92.00 86 GLN A N 1
ATOM 605 C CA . GLN A 1 86 ? -15.228 0.786 15.306 1.00 92.00 86 GLN A CA 1
ATOM 606 C C . GLN A 1 86 ? -16.285 0.215 16.254 1.00 92.00 86 GLN A C 1
ATOM 608 O O . GLN A 1 86 ? -16.787 0.928 17.122 1.00 92.00 86 GLN A O 1
ATOM 613 N N . GLU A 1 87 ? -16.589 -1.075 16.128 1.00 91.56 87 GLU A N 1
ATOM 614 C CA . GLU A 1 87 ? -17.530 -1.754 17.016 1.00 91.56 87 GLU A CA 1
ATOM 615 C C . GLU A 1 87 ? -17.000 -1.841 18.458 1.00 91.56 87 GLU A C 1
ATOM 617 O O . GLU A 1 87 ? -17.746 -1.588 19.405 1.00 91.56 87 GLU A O 1
ATOM 622 N N . GLN A 1 88 ? -15.706 -2.118 18.652 1.00 89.38 88 GLN A N 1
ATOM 623 C CA . GLN A 1 88 ? -15.074 -2.078 19.979 1.00 89.38 88 GLN A CA 1
ATOM 624 C C . GLN A 1 88 ? -15.122 -0.674 20.595 1.00 89.38 88 GLN A C 1
ATOM 626 O O . GLN A 1 88 ? -15.469 -0.523 21.767 1.00 89.38 88 GLN A O 1
ATOM 631 N N . TYR A 1 89 ? -14.839 0.363 19.803 1.00 89.44 89 TYR A N 1
ATOM 632 C CA . TYR A 1 89 ? -14.936 1.753 20.247 1.00 89.44 89 TYR A CA 1
ATOM 633 C C . TYR A 1 89 ? -16.364 2.127 20.663 1.00 89.44 89 TYR A C 1
ATOM 635 O O . TYR A 1 89 ? -16.565 2.759 21.701 1.00 89.44 89 TYR A O 1
ATOM 643 N N . ARG A 1 90 ? -17.370 1.689 19.894 1.00 90.56 90 ARG A N 1
ATOM 644 C CA . ARG A 1 90 ? -18.785 1.887 20.232 1.00 90.56 90 ARG A CA 1
ATOM 645 C C . ARG A 1 90 ? -19.130 1.253 21.581 1.00 90.56 90 ARG A C 1
ATOM 647 O O . ARG A 1 90 ? -19.746 1.912 22.411 1.00 90.56 90 ARG A O 1
ATOM 654 N N . ARG A 1 91 ? -18.685 0.019 21.835 1.00 87.00 91 ARG A N 1
ATOM 655 C CA . ARG A 1 91 ? -18.911 -0.671 23.120 1.00 87.00 91 ARG A CA 1
ATOM 656 C C . ARG A 1 91 ? -18.243 0.039 24.294 1.00 87.00 91 ARG A C 1
ATOM 658 O O . ARG A 1 91 ? -18.852 0.165 25.351 1.00 87.00 91 ARG A O 1
ATOM 665 N N . LEU A 1 92 ? -17.023 0.544 24.107 1.00 86.94 92 LEU A N 1
ATOM 666 C CA . LEU A 1 92 ? -16.339 1.359 25.116 1.00 86.94 92 LEU A CA 1
ATOM 667 C C . LEU A 1 92 ? -17.107 2.653 25.420 1.00 86.94 92 LEU A C 1
ATOM 669 O O . LEU A 1 92 ? -17.257 3.016 26.584 1.00 86.94 92 LEU A O 1
ATOM 673 N N . LEU A 1 93 ? -17.642 3.324 24.395 1.00 87.88 93 LEU A N 1
ATOM 674 C CA . LEU A 1 93 ? -18.490 4.505 24.575 1.00 87.88 93 LEU A CA 1
ATOM 675 C C . LEU A 1 93 ? -19.791 4.187 25.318 1.00 87.88 93 LEU A C 1
ATOM 677 O O . LEU A 1 93 ? -20.215 4.985 26.150 1.00 87.88 93 LEU A O 1
ATOM 681 N N . GLU A 1 94 ? -20.424 3.052 25.023 1.00 87.69 94 GLU A N 1
ATOM 682 C CA . GLU A 1 94 ? -21.639 2.600 25.709 1.00 87.69 94 GLU A CA 1
ATOM 683 C C . GLU A 1 94 ? -21.377 2.315 27.191 1.00 87.69 94 GLU A C 1
ATOM 685 O O . GLU A 1 94 ? -22.164 2.735 28.038 1.00 87.69 94 GLU A O 1
ATOM 690 N N . LEU A 1 95 ? -20.248 1.680 27.515 1.00 84.06 95 LEU A N 1
ATOM 691 C CA . LEU A 1 95 ? -19.819 1.457 28.899 1.00 84.06 95 LEU A CA 1
ATOM 692 C C . LEU A 1 95 ? -19.511 2.768 29.624 1.00 84.06 95 LEU A C 1
ATOM 694 O O . LEU A 1 95 ? -19.951 2.954 30.754 1.00 84.06 95 LEU A O 1
ATOM 698 N N . ALA A 1 96 ? -18.819 3.702 28.970 1.00 81.25 96 ALA A N 1
ATOM 699 C CA . ALA A 1 96 ? -18.502 5.006 29.551 1.00 81.25 96 ALA A CA 1
ATOM 700 C C . ALA A 1 96 ? -19.748 5.879 29.796 1.00 81.25 96 ALA A C 1
ATOM 702 O O . ALA A 1 96 ? -19.737 6.747 30.667 1.00 81.25 96 ALA A O 1
ATOM 703 N N . GLN A 1 97 ? -20.818 5.663 29.025 1.00 81.56 97 GLN A N 1
ATOM 704 C CA . GLN A 1 97 ? -22.098 6.359 29.176 1.00 81.56 97 GLN A CA 1
ATOM 705 C C . GLN A 1 97 ? -23.049 5.671 30.162 1.00 81.56 97 GLN A C 1
ATOM 707 O O . GLN A 1 97 ? -24.087 6.252 30.492 1.00 81.56 97 GLN A O 1
ATOM 712 N N . GLN A 1 98 ? -22.732 4.463 30.652 1.00 75.19 98 GLN A N 1
ATOM 713 C CA . GLN A 1 98 ? -23.568 3.834 31.666 1.00 75.19 98 GLN A CA 1
ATOM 714 C C . GLN A 1 98 ? -23.534 4.658 32.961 1.00 75.19 98 GLN A C 1
ATOM 716 O O . GLN A 1 98 ? -22.462 4.960 33.488 1.00 75.19 98 GLN A O 1
ATOM 721 N N . PRO A 1 99 ? -24.700 5.022 33.522 1.00 62.53 99 PRO A N 1
ATOM 722 C CA . PRO A 1 99 ? -24.739 5.701 34.802 1.00 62.53 99 PRO A CA 1
ATOM 723 C C . PRO A 1 99 ? -24.221 4.749 35.883 1.00 62.53 99 PRO A C 1
ATOM 725 O O . PRO A 1 99 ? -24.873 3.745 36.181 1.00 62.53 99 PRO A O 1
ATOM 728 N N . PHE A 1 100 ? -23.110 5.120 36.528 1.00 56.56 100 PHE A N 1
ATOM 729 C CA . PHE A 1 100 ? -22.467 4.428 37.660 1.00 56.56 100 PHE A CA 1
ATOM 730 C C . PHE A 1 100 ? -23.399 4.118 38.863 1.00 56.56 100 PHE A C 1
ATOM 732 O O . PHE A 1 100 ? -22.957 3.551 39.855 1.00 56.56 100 PHE A O 1
ATOM 739 N N . GLY A 1 101 ? -24.689 4.482 38.813 1.00 51.22 101 GLY A N 1
ATOM 740 C CA . GLY A 1 101 ? -25.626 4.432 39.940 1.00 51.22 101 GLY A CA 1
ATOM 741 C C . GLY A 1 101 ? -26.913 3.615 39.762 1.00 51.22 101 GLY A C 1
ATOM 742 O O . GLY A 1 101 ? -27.713 3.590 40.692 1.00 51.22 101 GLY A O 1
ATOM 743 N N . THR A 1 102 ? -27.171 2.941 38.635 1.00 48.91 102 THR A N 1
ATOM 744 C CA . THR A 1 102 ? -28.502 2.310 38.412 1.00 48.91 102 THR A CA 1
ATOM 745 C C . THR A 1 102 ? -28.648 0.855 38.866 1.00 48.91 102 THR A C 1
ATOM 747 O O . THR A 1 102 ? -29.736 0.300 38.750 1.00 48.91 102 THR A O 1
ATOM 750 N N . GLN A 1 103 ? -27.621 0.248 39.468 1.00 50.66 103 GLN A N 1
ATOM 751 C CA . GLN A 1 103 ? -27.748 -1.088 40.078 1.00 50.66 103 GLN A CA 1
ATOM 752 C C . GLN A 1 103 ? -27.927 -1.062 41.608 1.00 50.66 103 GLN A C 1
ATOM 754 O O . GLN A 1 103 ? -28.223 -2.092 42.203 1.00 50.66 103 GLN A O 1
ATOM 759 N N . SER A 1 104 ? -27.815 0.102 42.266 1.00 44.06 104 SER A N 1
ATOM 760 C CA . SER A 1 104 ? -27.833 0.181 43.739 1.00 44.06 104 SER A CA 1
ATOM 761 C C . SER A 1 104 ? -29.217 0.413 44.369 1.00 44.06 104 SER A C 1
ATOM 763 O O . SER A 1 104 ? -29.306 0.493 45.592 1.00 44.06 104 SER A O 1
ATOM 765 N N . ALA A 1 105 ? -30.300 0.531 43.592 1.00 43.28 105 ALA A N 1
ATOM 766 C CA . ALA A 1 105 ? -31.611 0.943 44.119 1.00 43.28 105 ALA A CA 1
ATOM 767 C C . ALA A 1 105 ? -32.765 -0.055 43.883 1.00 43.28 105 ALA A C 1
ATOM 769 O O . ALA A 1 105 ? -33.924 0.351 43.901 1.00 43.28 105 ALA A O 1
ATOM 770 N N . ALA A 1 106 ? -32.482 -1.349 43.676 1.00 46.47 106 ALA A N 1
ATOM 771 C CA . ALA A 1 106 ? -33.532 -2.377 43.564 1.00 46.47 106 ALA A CA 1
ATOM 772 C C . ALA A 1 106 ? -33.326 -3.638 44.428 1.00 46.47 106 ALA A C 1
ATOM 774 O O . ALA A 1 106 ? -34.228 -4.472 44.499 1.00 46.47 106 ALA A O 1
ATOM 775 N N . HIS A 1 107 ? -32.208 -3.769 45.146 1.00 42.44 107 HIS A N 1
ATOM 776 C CA . HIS A 1 107 ? -32.039 -4.829 46.141 1.00 42.44 107 HIS A CA 1
ATOM 777 C C . HIS A 1 107 ? -31.776 -4.235 47.518 1.00 42.44 107 HIS A C 1
ATOM 779 O O . HIS A 1 107 ? -30.659 -3.884 47.888 1.00 42.44 107 HIS A O 1
ATOM 785 N N . ALA A 1 108 ? -32.874 -4.108 48.260 1.00 49.84 108 ALA A N 1
ATOM 786 C CA . ALA A 1 108 ? -32.845 -4.080 49.705 1.00 49.84 108 ALA A CA 1
ATOM 787 C C . ALA A 1 108 ? -32.108 -5.332 50.221 1.00 49.84 108 ALA A C 1
ATOM 789 O O . ALA A 1 108 ? -32.382 -6.442 49.774 1.00 49.84 108 ALA A O 1
ATOM 790 N N . GLU A 1 109 ? -31.193 -5.095 51.161 1.00 45.44 109 GLU A N 1
ATOM 791 C CA . GLU A 1 109 ? -30.559 -6.061 52.067 1.00 45.44 109 GLU A CA 1
ATOM 792 C C . GLU A 1 109 ? -29.675 -7.162 51.448 1.00 45.44 109 GLU A C 1
ATOM 794 O O . GLU A 1 109 ? -30.113 -8.289 51.246 1.00 45.44 109 GLU A O 1
ATOM 799 N N . SER A 1 110 ? -28.379 -6.866 51.253 1.00 37.69 110 SER A N 1
ATOM 800 C CA . SER A 1 110 ? -27.240 -7.776 51.531 1.00 37.69 110 SER A CA 1
ATOM 801 C C . SER A 1 110 ? -25.884 -7.064 51.336 1.00 37.69 110 SER A C 1
ATOM 803 O O . SER A 1 110 ? -25.782 -6.181 50.483 1.00 37.69 110 SER A O 1
ATOM 805 N N . PRO A 1 111 ? -24.824 -7.407 52.100 1.00 53.66 111 PRO A N 1
ATOM 806 C CA . PRO A 1 111 ? -23.527 -6.747 52.006 1.00 53.66 111 PRO A CA 1
ATOM 807 C C . PRO A 1 111 ? -22.699 -7.393 50.889 1.00 53.66 111 PRO A C 1
ATOM 809 O O . PRO A 1 111 ? -22.101 -8.447 51.084 1.00 5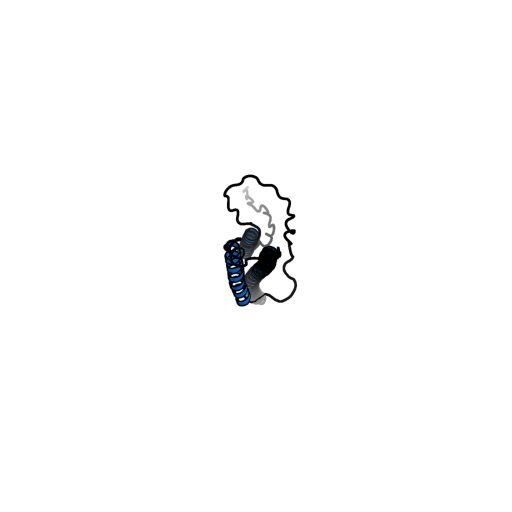3.66 111 PRO A O 1
ATOM 812 N N . SER A 1 112 ? -22.627 -6.777 49.712 1.00 42.00 112 SER A N 1
ATOM 813 C CA . SER A 1 112 ? -21.654 -7.202 48.699 1.00 42.00 112 SER A CA 1
ATOM 814 C C . SER A 1 112 ? -21.181 -6.026 47.853 1.00 42.00 112 SER A C 1
ATOM 816 O O . SER A 1 112 ? -21.814 -5.645 46.868 1.00 42.00 112 SER A O 1
ATOM 818 N N . GLY A 1 113 ? -20.032 -5.463 48.228 1.00 47.38 113 GLY A N 1
ATOM 819 C CA . GLY A 1 113 ? -19.248 -4.572 47.375 1.00 47.38 113 GLY A CA 1
ATOM 820 C C . GLY A 1 113 ? -18.603 -5.356 46.234 1.00 47.38 113 GLY A C 1
ATOM 821 O O . GLY A 1 113 ? -17.424 -5.663 46.306 1.00 47.38 113 GLY A O 1
ATOM 822 N N . SER A 1 114 ? -19.390 -5.741 45.225 1.00 50.88 114 SER A N 1
ATOM 823 C CA . SER A 1 114 ? -18.911 -6.601 44.128 1.00 50.88 114 SER A CA 1
ATOM 824 C C . SER A 1 114 ? -19.446 -6.228 42.736 1.00 50.88 114 SER A C 1
ATOM 826 O O . SER A 1 114 ? -19.083 -6.881 41.764 1.00 50.88 114 SER A O 1
ATOM 828 N N . GLY A 1 115 ? -20.304 -5.209 42.602 1.00 51.62 115 GLY A N 1
ATOM 829 C CA . GLY A 1 115 ? -20.858 -4.800 41.299 1.00 51.62 115 GLY A CA 1
ATOM 830 C C . GLY A 1 115 ? -19.957 -3.845 40.505 1.00 51.62 115 GLY A C 1
ATOM 831 O O . GLY A 1 115 ? -19.821 -3.996 39.295 1.00 51.62 115 GLY A O 1
ATOM 832 N N . SER A 1 116 ? -19.302 -2.896 41.185 1.00 55.72 116 SER A N 1
ATOM 833 C CA . SER A 1 116 ? -18.464 -1.864 40.548 1.00 55.72 116 SER A CA 1
ATOM 834 C C . SER A 1 116 ? -17.194 -2.448 39.914 1.00 55.72 116 SER A C 1
ATOM 836 O O . SER A 1 116 ? -16.907 -2.155 38.756 1.00 55.72 116 SER A O 1
ATOM 838 N N . 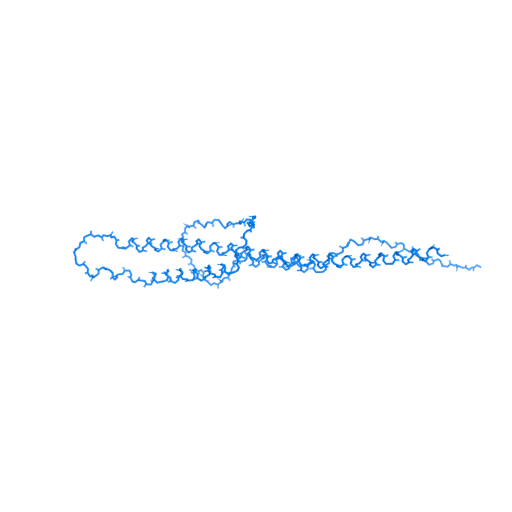ASP A 1 117 ? -16.510 -3.359 40.618 1.00 62.69 117 ASP A N 1
ATOM 839 C CA . ASP A 1 117 ? -15.274 -4.007 40.146 1.00 62.69 117 ASP A CA 1
ATOM 840 C C . ASP A 1 117 ? -15.471 -4.796 38.840 1.00 62.69 117 ASP A C 1
ATOM 842 O O . ASP A 1 117 ? -14.554 -4.918 38.031 1.00 62.69 117 ASP A O 1
ATOM 846 N N . THR A 1 118 ? -16.675 -5.318 38.581 1.00 73.75 118 THR A N 1
ATOM 847 C CA . THR A 1 118 ? -16.945 -6.111 37.365 1.00 73.75 118 THR A CA 1
ATOM 848 C C . THR A 1 118 ? -17.076 -5.266 36.097 1.00 73.75 118 THR A C 1
ATOM 850 O O . THR A 1 118 ? -16.712 -5.720 35.015 1.00 73.75 118 THR A O 1
ATOM 853 N N . VAL A 1 119 ? -17.564 -4.027 36.211 1.00 78.00 119 VAL A N 1
ATOM 854 C CA . VAL A 1 119 ? -17.685 -3.107 35.067 1.00 78.00 119 VAL A CA 1
ATOM 855 C C . VAL A 1 119 ? -16.332 -2.474 34.754 1.00 78.00 119 VAL A C 1
ATOM 857 O O . VAL A 1 119 ? -15.969 -2.349 33.586 1.00 78.00 119 VAL A O 1
ATOM 860 N N . GLU A 1 120 ? -15.568 -2.130 35.790 1.00 80.19 120 GLU A N 1
ATOM 861 C CA . GLU A 1 120 ? -14.218 -1.580 35.658 1.00 80.19 120 GLU A CA 1
ATOM 862 C C . GLU A 1 120 ? -13.261 -2.594 35.014 1.00 80.19 120 GLU A C 1
ATOM 864 O O . GLU A 1 120 ? -12.634 -2.285 34.004 1.00 80.19 120 GLU A O 1
ATOM 869 N N . THR A 1 121 ? -13.249 -3.845 35.487 1.00 84.31 121 THR A N 1
ATOM 870 C CA . THR A 1 121 ? -12.438 -4.921 34.881 1.00 84.31 121 THR A CA 1
ATOM 871 C C . THR A 1 121 ? -12.827 -5.225 33.429 1.00 84.31 121 THR A C 1
ATOM 873 O O . THR A 1 121 ? -11.961 -5.490 32.592 1.00 84.31 121 THR A O 1
ATOM 876 N N . LEU A 1 122 ? -14.117 -5.148 33.087 1.00 84.06 122 LEU A N 1
ATOM 877 C CA . LEU A 1 122 ? -14.590 -5.316 31.711 1.00 84.06 122 LEU A CA 1
ATOM 878 C C . LEU A 1 122 ? -14.170 -4.144 30.805 1.00 84.06 122 LEU A C 1
ATOM 880 O O . LEU A 1 122 ? -13.776 -4.367 29.658 1.00 84.06 122 LEU A O 1
ATOM 884 N N . ALA A 1 123 ? -14.208 -2.910 31.314 1.00 83.50 123 ALA A N 1
ATOM 885 C CA . ALA A 1 123 ? -13.724 -1.734 30.596 1.00 83.50 123 ALA A CA 1
ATOM 886 C C . ALA A 1 123 ? -12.207 -1.802 30.360 1.00 83.50 123 ALA A C 1
ATOM 888 O O . ALA A 1 123 ? -11.758 -1.562 29.239 1.00 83.50 123 ALA A O 1
ATOM 889 N N . GLU A 1 124 ? -11.428 -2.201 31.368 1.00 86.50 124 GLU A N 1
ATOM 890 C CA . GLU A 1 124 ? -9.984 -2.416 31.236 1.00 86.50 124 GLU A CA 1
ATOM 891 C C . GLU A 1 124 ? -9.664 -3.492 30.192 1.00 86.50 124 GLU A C 1
ATOM 893 O O . GLU A 1 124 ? -8.826 -3.271 29.314 1.00 86.50 124 GLU A O 1
ATOM 898 N N . SER A 1 125 ? -10.378 -4.624 30.211 1.00 87.88 125 SER A N 1
ATOM 899 C CA . SER A 1 125 ? -10.226 -5.678 29.199 1.00 87.88 125 SER A CA 1
ATOM 900 C C . SER A 1 125 ? -10.474 -5.139 27.789 1.00 87.88 125 SER A C 1
ATOM 902 O O . SER A 1 125 ? -9.623 -5.280 26.912 1.00 87.88 125 SER A O 1
ATOM 904 N N . LEU A 1 126 ? -11.600 -4.454 27.569 1.00 87.25 126 LEU A N 1
ATOM 905 C CA . LEU A 1 126 ? -11.938 -3.881 26.263 1.00 87.25 126 LEU A CA 1
ATOM 906 C C . LEU A 1 126 ? -10.943 -2.807 25.812 1.00 87.25 126 LEU A C 1
ATOM 908 O O . LEU A 1 126 ? -10.640 -2.724 24.623 1.00 87.25 126 LEU A O 1
ATOM 912 N N . MET A 1 127 ? -10.408 -2.007 26.735 1.00 87.81 127 MET A N 1
ATOM 913 C CA . MET A 1 127 ? -9.361 -1.032 26.429 1.00 87.81 127 MET A CA 1
ATOM 914 C C . MET A 1 127 ? -8.069 -1.713 25.971 1.00 87.81 127 MET A C 1
ATOM 916 O O . MET A 1 127 ? -7.501 -1.308 24.958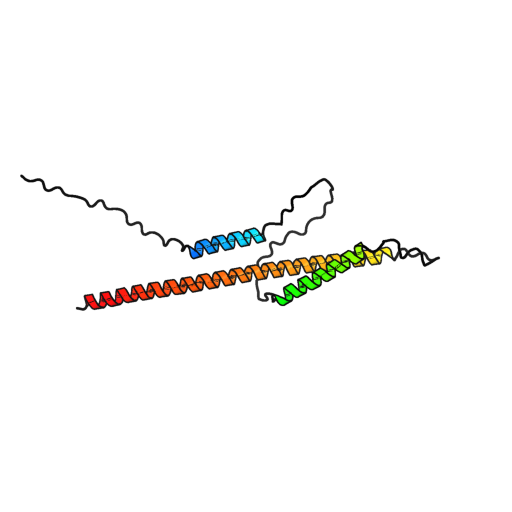 1.00 87.81 127 MET A O 1
ATOM 920 N N . THR A 1 128 ? -7.623 -2.768 26.660 1.00 90.25 128 THR A N 1
ATOM 921 C CA . THR A 1 128 ? -6.407 -3.499 26.260 1.00 90.25 128 THR A CA 1
ATOM 922 C C . THR A 1 128 ? -6.575 -4.191 24.904 1.00 90.25 128 THR A C 1
ATOM 924 O O . THR A 1 128 ? -5.696 -4.110 24.041 1.00 90.25 128 THR A O 1
ATOM 927 N N . GLU A 1 129 ? -7.732 -4.805 24.651 1.00 89.44 129 GLU A N 1
ATOM 928 C CA . GLU A 1 129 ? -8.068 -5.370 23.342 1.00 89.44 129 GLU A CA 1
ATOM 929 C C . GLU A 1 129 ? -8.089 -4.297 22.250 1.00 89.44 129 GLU A C 1
ATOM 931 O O . GLU A 1 129 ? -7.524 -4.4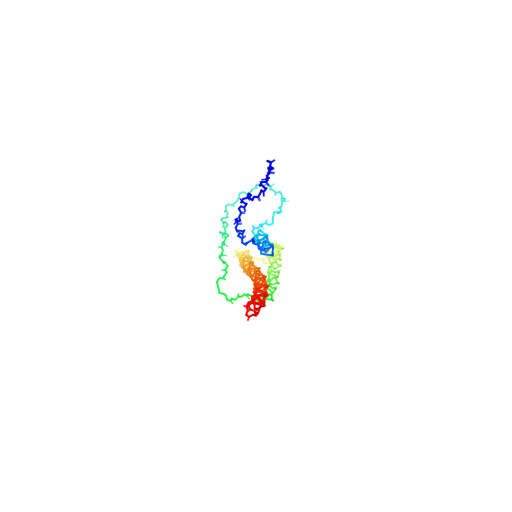96 21.174 1.00 89.44 129 GLU A O 1
ATOM 936 N N . PHE A 1 130 ? -8.674 -3.134 22.533 1.00 89.38 130 PHE A N 1
ATOM 937 C CA . PHE A 1 130 ? -8.709 -2.016 21.599 1.00 89.38 130 PHE A CA 1
ATOM 938 C C . PHE A 1 130 ? -7.298 -1.514 21.264 1.00 89.38 130 PHE A C 1
ATOM 940 O O . PHE A 1 130 ? -6.952 -1.382 20.091 1.00 89.38 130 PHE A O 1
ATOM 947 N N . GLU A 1 131 ? -6.441 -1.293 22.262 1.00 91.19 131 GLU A N 1
ATOM 948 C CA . GLU A 1 131 ? -5.054 -0.858 22.055 1.00 91.19 131 GLU A CA 1
ATOM 949 C C . GLU A 1 131 ? -4.257 -1.860 21.210 1.00 91.19 131 GLU A C 1
ATOM 951 O O . GLU A 1 131 ? -3.547 -1.478 20.270 1.00 91.19 131 GLU A O 1
ATOM 956 N N . THR A 1 132 ? -4.406 -3.157 21.492 1.00 89.62 132 THR A N 1
ATOM 957 C CA . THR A 1 132 ? -3.743 -4.202 20.703 1.00 89.62 132 THR A CA 1
ATOM 958 C C . THR A 1 132 ? -4.261 -4.243 19.264 1.00 89.62 132 THR A C 1
ATOM 960 O O . THR A 1 132 ? -3.447 -4.336 18.336 1.00 89.62 132 THR A O 1
ATOM 963 N N . ALA A 1 133 ? -5.573 -4.099 19.052 1.00 88.00 133 ALA A N 1
ATOM 964 C CA . ALA A 1 133 ? -6.193 -4.037 17.731 1.00 88.00 133 ALA A CA 1
ATOM 965 C C . ALA A 1 133 ? -5.723 -2.807 16.932 1.00 88.00 133 ALA A C 1
ATOM 967 O O . ALA A 1 133 ? -5.321 -2.947 15.773 1.00 88.00 133 ALA A O 1
ATOM 968 N N . VAL A 1 134 ? -5.653 -1.623 17.556 1.00 90.62 134 VAL A N 1
ATOM 969 C CA . VAL A 1 134 ? -5.069 -0.411 16.948 1.00 90.62 134 VAL A CA 1
ATOM 970 C C . VAL A 1 134 ? -3.623 -0.668 16.528 1.00 90.62 134 VAL A C 1
ATOM 972 O O . VAL A 1 134 ? -3.239 -0.372 15.393 1.00 90.62 134 VAL A O 1
ATOM 975 N N . GLY A 1 135 ? -2.811 -1.252 17.413 1.00 87.50 135 GLY A N 1
ATOM 976 C CA . GLY A 1 135 ? -1.409 -1.550 17.125 1.00 87.50 135 GLY A CA 1
ATOM 977 C C . GLY A 1 135 ? -1.236 -2.535 15.962 1.00 87.50 135 GLY A C 1
ATOM 978 O O . GLY A 1 135 ? -0.341 -2.376 15.125 1.00 87.50 135 GLY A O 1
ATOM 979 N N . GLN A 1 136 ? -2.099 -3.549 15.865 1.00 89.19 136 GLN A N 1
ATOM 980 C CA . GLN A 1 136 ? -2.131 -4.481 14.734 1.00 89.19 136 GLN A CA 1
ATOM 981 C C . GLN A 1 136 ? -2.521 -3.780 13.427 1.00 89.19 136 GLN A C 1
ATOM 983 O O . GLN A 1 136 ? -1.785 -3.898 12.443 1.00 89.19 136 GLN A O 1
ATOM 988 N N . LEU A 1 137 ? -3.591 -2.983 13.433 1.00 89.81 137 LEU A N 1
ATOM 989 C CA . LEU A 1 137 ? -4.047 -2.232 12.264 1.00 89.81 137 LEU A CA 1
ATOM 990 C C . LEU A 1 137 ? -2.967 -1.262 11.759 1.00 89.81 137 LEU A C 1
ATOM 992 O O . LEU A 1 137 ? -2.649 -1.236 10.569 1.00 89.81 137 LEU A O 1
ATOM 996 N N . GLN A 1 138 ? -2.324 -0.512 12.657 1.00 90.69 138 GLN A N 1
ATOM 997 C CA . GLN A 1 138 ? -1.232 0.402 12.306 1.00 90.69 138 GLN A CA 1
ATOM 998 C C . GLN A 1 138 ? -0.022 -0.327 11.705 1.00 90.69 138 GLN A C 1
ATOM 1000 O O . GLN A 1 138 ? 0.612 0.176 10.771 1.00 90.69 138 GLN A O 1
ATOM 1005 N N . ARG A 1 139 ? 0.329 -1.516 12.212 1.00 87.19 139 ARG A N 1
ATOM 1006 C CA . ARG A 1 139 ? 1.366 -2.364 11.594 1.00 87.19 139 ARG A CA 1
ATOM 1007 C C . ARG A 1 139 ? 0.952 -2.813 10.193 1.00 87.19 139 ARG A C 1
ATOM 1009 O O . ARG A 1 139 ? 1.755 -2.707 9.265 1.00 87.19 139 ARG A O 1
ATOM 1016 N N . GLY A 1 140 ? -0.297 -3.234 10.020 1.00 87.19 140 GLY A N 1
ATOM 1017 C CA . GLY A 1 140 ? -0.858 -3.622 8.728 1.00 87.19 140 GLY A CA 1
ATOM 1018 C C . GLY A 1 140 ? -0.825 -2.494 7.691 1.00 87.19 140 GLY A C 1
ATOM 1019 O O . GLY A 1 140 ? -0.331 -2.686 6.577 1.00 87.19 140 GLY A O 1
ATOM 1020 N N . ILE A 1 141 ? -1.253 -1.289 8.078 1.00 86.50 141 ILE A N 1
ATOM 1021 C CA . ILE A 1 141 ? -1.215 -0.086 7.231 1.00 86.50 141 ILE A CA 1
ATOM 1022 C C . ILE A 1 141 ? 0.223 0.239 6.809 1.00 86.50 141 ILE A C 1
ATOM 1024 O O . ILE A 1 141 ? 0.485 0.426 5.619 1.00 86.50 141 ILE A O 1
ATOM 1028 N N . ARG A 1 142 ? 1.177 0.249 7.750 1.00 87.06 142 ARG A N 1
ATOM 1029 C CA . ARG A 1 142 ? 2.597 0.502 7.442 1.00 87.06 142 ARG A CA 1
ATOM 1030 C C . ARG A 1 142 ? 3.175 -0.546 6.488 1.00 87.06 142 ARG A C 1
ATOM 1032 O O . ARG A 1 142 ? 3.863 -0.195 5.529 1.00 87.06 142 ARG A O 1
ATOM 1039 N N . SER A 1 143 ? 2.840 -1.821 6.688 1.00 85.56 143 SER A N 1
ATOM 1040 C CA . SER A 1 143 ? 3.238 -2.913 5.789 1.00 85.56 143 SER A CA 1
ATOM 1041 C C . SER A 1 143 ? 2.695 -2.715 4.365 1.00 85.56 143 SER A C 1
ATOM 1043 O O . SER A 1 143 ? 3.444 -2.812 3.388 1.00 85.56 143 SER A O 1
ATOM 1045 N N . LYS A 1 144 ? 1.418 -2.326 4.222 1.00 85.69 144 LYS A N 1
ATOM 1046 C CA . LYS A 1 144 ? 0.814 -2.000 2.917 1.00 85.69 144 LYS A CA 1
ATOM 1047 C C . LYS A 1 144 ? 1.462 -0.809 2.234 1.00 85.69 144 LYS A C 1
ATOM 1049 O O . LYS A 1 144 ? 1.715 -0.866 1.031 1.00 85.69 144 LYS A O 1
ATOM 1054 N N . GLN A 1 145 ? 1.749 0.250 2.983 1.00 86.69 145 GLN A N 1
ATOM 1055 C CA . GLN A 1 145 ? 2.451 1.417 2.453 1.00 86.69 145 GLN A CA 1
ATOM 1056 C C . GLN A 1 145 ? 3.834 1.023 1.917 1.00 86.69 145 GLN A C 1
ATOM 1058 O O . GLN A 1 145 ? 4.172 1.359 0.780 1.00 86.69 145 GLN A O 1
ATOM 1063 N N . ALA A 1 146 ? 4.597 0.226 2.671 1.00 82.06 146 ALA A N 1
ATOM 1064 C CA . ALA A 1 146 ? 5.884 -0.295 2.218 1.00 82.06 146 ALA A CA 1
ATOM 1065 C C . ALA A 1 146 ? 5.750 -1.156 0.948 1.00 82.06 146 ALA A C 1
ATOM 1067 O O . ALA A 1 146 ? 6.558 -1.031 0.024 1.00 82.06 146 ALA A O 1
ATOM 1068 N N . GLN A 1 147 ? 4.712 -1.994 0.852 1.00 86.75 147 GLN A N 1
ATOM 1069 C CA . GLN A 1 147 ? 4.440 -2.792 -0.346 1.00 86.75 147 GLN A CA 1
ATOM 1070 C C . GLN A 1 147 ? 4.123 -1.913 -1.567 1.00 86.75 147 GLN A C 1
ATOM 1072 O O . GLN A 1 147 ? 4.665 -2.152 -2.648 1.00 86.75 147 GLN A O 1
ATOM 1077 N N . ALA A 1 148 ? 3.292 -0.881 -1.407 1.00 84.12 148 ALA A N 1
ATOM 1078 C CA . ALA A 1 148 ? 2.969 0.055 -2.482 1.00 84.12 148 ALA A CA 1
ATOM 1079 C C . ALA A 1 148 ? 4.232 0.758 -3.005 1.00 84.12 148 ALA A C 1
ATOM 1081 O O . ALA A 1 148 ? 4.457 0.813 -4.215 1.00 84.12 148 ALA A O 1
ATOM 1082 N N . ILE A 1 149 ? 5.109 1.205 -2.100 1.00 83.12 149 ILE A N 1
ATOM 1083 C CA . ILE A 1 149 ? 6.397 1.816 -2.455 1.00 83.12 149 ILE A CA 1
ATOM 1084 C C . ILE A 1 149 ? 7.274 0.829 -3.237 1.00 83.12 149 ILE A C 1
ATOM 1086 O O . ILE A 1 149 ? 7.814 1.187 -4.288 1.00 83.12 149 ILE A O 1
ATOM 1090 N N . ARG A 1 150 ? 7.386 -0.424 -2.773 1.00 85.56 150 ARG A N 1
ATOM 1091 C CA . ARG A 1 150 ? 8.152 -1.473 -3.470 1.00 85.56 150 ARG A CA 1
ATOM 1092 C C . ARG A 1 150 ? 7.634 -1.706 -4.891 1.00 85.56 150 ARG A C 1
ATOM 1094 O O . ARG A 1 150 ? 8.439 -1.819 -5.813 1.00 85.56 150 ARG A O 1
ATOM 1101 N N . LEU A 1 151 ? 6.315 -1.737 -5.092 1.00 88.38 151 LEU A N 1
ATOM 1102 C CA . LEU A 1 151 ? 5.711 -1.907 -6.419 1.00 88.38 151 LEU A CA 1
ATOM 1103 C C . LEU A 1 151 ? 5.995 -0.720 -7.348 1.00 88.38 151 LEU A C 1
ATOM 1105 O O . LEU A 1 151 ? 6.337 -0.920 -8.515 1.00 88.38 151 LEU A O 1
ATOM 1109 N N . VAL A 1 152 ? 5.903 0.511 -6.839 1.00 89.25 152 VAL A N 1
ATOM 1110 C CA . VAL A 1 152 ? 6.238 1.718 -7.612 1.00 89.25 152 VAL A CA 1
ATOM 1111 C C . VAL A 1 152 ? 7.710 1.703 -8.033 1.00 89.25 152 VAL A C 1
ATOM 1113 O O . VAL A 1 152 ? 8.014 1.939 -9.204 1.00 89.25 152 VAL A O 1
ATOM 1116 N N . LEU A 1 153 ? 8.620 1.360 -7.115 1.00 89.88 153 LEU A N 1
ATOM 1117 C CA . LEU A 1 153 ? 10.049 1.233 -7.407 1.00 89.88 153 LEU A CA 1
ATOM 1118 C C . LEU A 1 153 ? 10.318 0.147 -8.457 1.00 89.88 153 LEU A C 1
ATOM 1120 O O . LEU A 1 153 ? 11.044 0.393 -9.419 1.00 89.88 153 LEU A O 1
ATOM 1124 N N . LEU A 1 154 ? 9.698 -1.028 -8.321 1.00 93.75 154 LEU A N 1
ATOM 1125 C CA . LEU A 1 154 ? 9.839 -2.119 -9.285 1.00 93.75 154 LEU A CA 1
ATOM 1126 C C . LEU A 1 154 ? 9.411 -1.691 -10.696 1.00 93.75 154 LEU A C 1
ATOM 1128 O O . LEU A 1 154 ? 10.098 -1.987 -11.673 1.00 93.75 154 LEU A O 1
ATOM 1132 N N . ASN A 1 155 ? 8.298 -0.967 -10.813 1.00 92.00 155 ASN A N 1
ATOM 1133 C CA . ASN A 1 155 ? 7.818 -0.460 -12.098 1.00 92.00 155 ASN A CA 1
ATOM 1134 C C . ASN A 1 155 ? 8.767 0.585 -12.702 1.00 92.00 155 ASN A C 1
ATOM 1136 O O . ASN A 1 155 ? 9.015 0.558 -13.909 1.00 92.00 155 ASN A O 1
ATOM 1140 N N . ALA A 1 156 ? 9.341 1.466 -11.878 1.00 90.75 156 ALA A N 1
ATOM 1141 C CA . ALA A 1 156 ? 10.337 2.436 -12.326 1.00 90.75 156 ALA A CA 1
ATOM 1142 C C . ALA A 1 156 ? 11.612 1.749 -12.848 1.00 90.75 156 ALA A C 1
ATOM 1144 O O . ALA A 1 156 ? 12.074 2.068 -13.943 1.00 90.75 156 ALA A O 1
ATOM 1145 N N . LEU A 1 157 ? 12.129 0.756 -12.118 1.00 94.06 157 LEU A N 1
ATOM 1146 C CA . LEU A 1 157 ? 13.305 -0.021 -12.528 1.00 94.06 157 LEU A CA 1
ATOM 1147 C C . LEU A 1 157 ? 13.057 -0.806 -13.821 1.00 94.06 157 LEU A C 1
ATOM 1149 O O . LEU A 1 157 ? 13.920 -0.861 -14.695 1.00 94.06 157 LEU A O 1
ATOM 1153 N N . ARG A 1 158 ? 11.861 -1.382 -13.992 1.00 96.06 158 ARG A N 1
ATOM 1154 C CA . ARG A 1 158 ? 11.483 -2.066 -15.241 1.00 96.06 158 ARG A CA 1
ATOM 1155 C C . ARG A 1 158 ? 11.489 -1.120 -16.439 1.00 96.06 158 ARG A C 1
ATOM 1157 O O . ARG A 1 158 ? 12.002 -1.491 -17.494 1.00 96.06 158 ARG A O 1
ATOM 1164 N N . ARG A 1 159 ? 10.946 0.092 -16.280 1.00 95.25 159 ARG A N 1
ATOM 1165 C CA . ARG A 1 159 ? 10.960 1.120 -17.331 1.00 95.25 159 ARG A CA 1
ATOM 1166 C C . ARG A 1 159 ? 12.388 1.510 -17.700 1.00 95.25 159 ARG A C 1
ATOM 1168 O O . ARG A 1 159 ? 12.744 1.502 -18.871 1.00 95.25 159 ARG A O 1
ATOM 1175 N N . GLU A 1 160 ? 13.214 1.771 -16.698 1.00 93.38 160 GLU A N 1
ATOM 1176 C CA . GLU A 1 160 ? 14.611 2.149 -16.887 1.00 93.38 160 GLU A CA 1
ATOM 1177 C C . GLU A 1 160 ? 15.420 1.045 -17.597 1.00 93.38 160 GLU A C 1
ATOM 1179 O O . GLU A 1 160 ? 16.178 1.311 -18.532 1.00 93.38 160 GLU A O 1
ATOM 1184 N N . ALA A 1 161 ? 15.224 -0.218 -17.209 1.00 94.88 161 ALA A N 1
ATOM 1185 C CA . ALA A 1 161 ? 15.855 -1.350 -17.878 1.00 94.88 161 ALA A CA 1
ATOM 1186 C C . ALA A 1 161 ? 15.437 -1.452 -19.356 1.00 94.88 161 ALA A C 1
ATOM 1188 O O . ALA A 1 161 ? 16.276 -1.746 -20.209 1.00 94.88 161 ALA A O 1
ATOM 1189 N N . ALA A 1 162 ? 14.167 -1.186 -19.678 1.00 95.00 162 ALA A N 1
ATOM 1190 C CA . ALA A 1 162 ? 13.682 -1.168 -21.057 1.00 95.00 162 ALA A CA 1
ATOM 1191 C C . ALA A 1 162 ? 14.314 -0.029 -21.879 1.00 95.00 162 ALA A C 1
ATOM 1193 O O . ALA A 1 162 ? 14.789 -0.270 -22.989 1.00 95.00 162 ALA A O 1
ATOM 1194 N N . GLU A 1 163 ? 14.400 1.180 -21.317 1.00 95.50 163 GLU A N 1
ATOM 1195 C CA . GLU A 1 163 ? 15.050 2.333 -21.956 1.00 95.50 163 GLU A CA 1
ATOM 1196 C C . GLU A 1 163 ? 16.532 2.057 -22.247 1.00 95.50 163 GLU A C 1
ATOM 1198 O O . GLU A 1 163 ? 17.016 2.317 -23.352 1.00 95.50 163 GLU A O 1
ATOM 1203 N N . ARG A 1 164 ? 17.257 1.454 -21.292 1.00 96.12 164 ARG A N 1
ATOM 1204 C CA . ARG A 1 164 ? 18.664 1.079 -21.499 1.00 96.12 164 ARG A CA 1
ATOM 1205 C C . ARG A 1 164 ? 18.834 0.019 -22.576 1.00 96.12 164 ARG A C 1
ATOM 1207 O O . ARG A 1 164 ? 19.718 0.166 -23.414 1.00 96.12 164 ARG A O 1
ATOM 1214 N N . ARG A 1 165 ? 17.981 -1.010 -22.599 1.00 97.25 165 ARG A N 1
ATOM 1215 C CA . ARG A 1 165 ? 18.004 -2.031 -23.660 1.00 97.25 165 ARG A CA 1
ATOM 1216 C C . ARG A 1 165 ? 17.778 -1.411 -25.036 1.00 97.25 165 ARG A C 1
ATOM 1218 O O . ARG A 1 165 ? 18.496 -1.742 -25.973 1.00 97.25 165 ARG A O 1
ATOM 1225 N N . GLN A 1 166 ? 16.840 -0.473 -25.153 1.00 97.12 166 GLN A N 1
ATOM 1226 C CA . GLN A 1 166 ? 16.595 0.232 -26.410 1.00 97.12 166 GLN A CA 1
ATOM 1227 C C . GLN A 1 166 ? 17.797 1.090 -26.835 1.00 97.12 166 GLN A C 1
ATOM 1229 O O . GLN A 1 166 ? 18.130 1.137 -28.018 1.00 97.12 166 GLN A O 1
ATOM 1234 N N . CYS A 1 167 ? 18.451 1.772 -25.892 1.00 95.56 167 CYS A N 1
ATOM 1235 C CA . CYS A 1 167 ? 19.653 2.555 -26.171 1.00 95.56 167 CYS A CA 1
ATOM 1236 C C . CYS A 1 167 ? 20.797 1.667 -26.683 1.00 95.56 167 CYS A C 1
ATOM 1238 O O . CYS A 1 167 ? 21.380 1.964 -27.725 1.00 95.56 167 CYS A O 1
ATOM 1240 N N . VAL A 1 168 ? 21.051 0.539 -26.009 1.00 97.69 168 VAL A N 1
ATOM 1241 C CA . VAL A 1 168 ? 22.066 -0.439 -26.428 1.00 97.69 168 VAL A CA 1
ATOM 1242 C C . VAL A 1 168 ? 21.763 -0.969 -27.829 1.00 97.69 168 VAL A C 1
ATOM 1244 O O . VAL A 1 168 ? 22.639 -0.914 -28.683 1.00 97.69 168 VAL A O 1
ATOM 1247 N N . ALA A 1 169 ? 20.516 -1.353 -28.117 1.00 97.12 169 ALA A N 1
ATOM 1248 C CA . ALA A 1 169 ? 20.127 -1.818 -29.450 1.00 97.12 169 ALA A CA 1
ATOM 1249 C C . ALA A 1 169 ? 20.372 -0.761 -30.548 1.00 97.12 169 ALA A C 1
ATOM 1251 O O . ALA A 1 169 ? 20.812 -1.088 -31.649 1.00 97.12 169 ALA A O 1
ATOM 1252 N N . LYS A 1 170 ? 20.140 0.529 -30.258 1.00 96.94 170 LYS A N 1
ATOM 1253 C CA . LYS A 1 170 ? 20.472 1.625 -31.188 1.00 96.94 170 LYS A CA 1
ATOM 1254 C C . LYS A 1 170 ? 21.981 1.750 -31.402 1.00 96.94 170 LYS A C 1
ATOM 1256 O O . LYS A 1 170 ? 22.415 1.914 -32.539 1.00 96.94 170 LYS A O 1
ATOM 1261 N N . MET A 1 171 ? 22.774 1.669 -30.332 1.00 97.31 171 MET A N 1
ATOM 1262 C CA . MET A 1 171 ? 24.238 1.713 -30.417 1.00 97.31 171 MET A CA 1
ATOM 1263 C C . MET A 1 171 ? 24.791 0.532 -31.221 1.00 97.31 171 MET A C 1
ATOM 1265 O O . MET A 1 171 ? 25.651 0.727 -32.076 1.00 97.31 171 MET A O 1
ATOM 1269 N N . GLU A 1 172 ? 24.264 -0.672 -31.005 1.00 97.19 172 GLU A N 1
ATOM 1270 C CA . GLU A 1 172 ? 24.596 -1.866 -31.788 1.00 97.19 172 GLU A CA 1
ATOM 1271 C C . GLU A 1 172 ? 24.223 -1.693 -33.263 1.00 97.19 172 GLU A C 1
ATOM 1273 O O . GLU A 1 172 ? 25.025 -2.021 -34.137 1.00 97.19 172 GLU A O 1
ATOM 1278 N N . GLY A 1 173 ? 23.064 -1.093 -33.550 1.00 96.56 173 GLY A N 1
ATOM 1279 C CA . GLY A 1 173 ? 22.660 -0.718 -34.905 1.00 96.56 173 GLY A CA 1
ATOM 1280 C C . GLY A 1 173 ? 23.676 0.208 -35.583 1.00 96.56 173 GLY A C 1
ATOM 1281 O O . GLY A 1 173 ? 24.146 -0.097 -36.678 1.00 96.56 173 GLY A O 1
ATOM 1282 N N . VAL A 1 174 ? 24.095 1.286 -34.911 1.00 96.50 174 VAL A N 1
ATOM 1283 C CA . VAL A 1 174 ? 25.116 2.219 -35.431 1.00 96.50 174 VAL A CA 1
ATOM 1284 C C . VAL A 1 174 ? 26.462 1.520 -35.650 1.00 96.50 174 VAL A C 1
ATOM 1286 O O . VAL A 1 174 ? 27.086 1.705 -36.695 1.00 96.50 174 VAL A O 1
ATOM 1289 N N . LEU A 1 175 ? 26.902 0.686 -34.702 1.00 95.44 175 LEU A N 1
ATOM 1290 C CA . LEU A 1 175 ? 28.139 -0.092 -34.831 1.00 95.44 175 LEU A CA 1
ATOM 1291 C C . LEU A 1 175 ? 28.070 -1.112 -35.975 1.00 95.44 175 LEU A C 1
ATOM 1293 O O . LEU A 1 175 ? 29.075 -1.371 -36.634 1.00 95.44 175 LEU A O 1
ATOM 1297 N N . SER A 1 176 ? 26.903 -1.706 -36.222 1.00 95.00 176 SER A N 1
ATOM 1298 C CA . SER A 1 176 ? 26.714 -2.638 -37.333 1.00 95.00 176 SER A CA 1
ATOM 1299 C C . SER A 1 176 ? 26.814 -1.929 -38.687 1.00 95.00 176 SER A C 1
ATOM 1301 O O . SER A 1 176 ? 27.531 -2.406 -39.566 1.00 95.00 176 SER A O 1
ATOM 1303 N N . ALA A 1 177 ? 26.196 -0.751 -38.819 1.00 94.38 177 ALA A N 1
ATOM 1304 C CA . ALA A 1 177 ? 26.253 0.061 -40.030 1.00 94.38 177 ALA A CA 1
ATOM 1305 C C . ALA A 1 177 ? 27.680 0.561 -40.309 1.00 94.38 177 ALA A C 1
ATOM 1307 O O . ALA A 1 177 ? 28.177 0.439 -41.426 1.00 94.38 177 ALA A O 1
ATOM 1308 N N . SER A 1 178 ? 28.397 1.050 -39.290 1.00 92.81 178 SER A N 1
ATOM 1309 C CA . SER A 1 178 ? 29.785 1.499 -39.468 1.00 92.81 178 SER A CA 1
ATOM 1310 C C . SER A 1 178 ? 30.720 0.357 -39.878 1.00 92.81 178 SER A C 1
ATOM 1312 O O . SER A 1 178 ? 31.553 0.534 -40.766 1.00 92.81 178 SER A O 1
ATOM 1314 N N . ARG A 1 179 ? 30.547 -0.845 -39.309 1.00 93.19 179 ARG A N 1
ATOM 1315 C CA . ARG A 1 179 ? 31.299 -2.045 -39.720 1.00 93.19 179 ARG A CA 1
ATOM 1316 C C . ARG A 1 179 ? 31.037 -2.447 -41.170 1.00 93.19 179 ARG A C 1
ATOM 1318 O O . ARG A 1 179 ? 31.948 -2.967 -41.807 1.00 93.19 179 ARG A O 1
ATOM 1325 N N . GLN A 1 180 ? 29.825 -2.236 -41.683 1.00 90.44 180 GLN A N 1
ATOM 1326 C CA . GLN A 1 180 ? 29.513 -2.482 -43.094 1.00 90.44 180 GLN A CA 1
ATOM 1327 C C . GLN A 1 180 ? 30.244 -1.493 -44.009 1.00 90.44 180 GLN A C 1
ATOM 1329 O O . GLN A 1 180 ? 30.778 -1.910 -45.030 1.00 90.44 180 GLN A O 1
ATOM 1334 N N . HIS A 1 181 ? 30.349 -0.220 -43.615 1.00 87.31 181 HIS A N 1
ATOM 1335 C CA . HIS A 1 181 ? 31.069 0.796 -44.389 1.00 87.31 181 HIS A CA 1
ATOM 1336 C C . HIS A 1 181 ? 32.595 0.633 -44.388 1.00 87.31 181 HIS A C 1
ATOM 1338 O O . HIS A 1 181 ? 33.224 1.005 -45.363 1.00 87.31 181 HIS A O 1
ATOM 1344 N N . VAL A 1 182 ? 33.195 0.080 -43.328 1.00 84.94 182 VAL A N 1
ATOM 1345 C CA . VAL A 1 182 ? 34.657 -0.153 -43.246 1.00 84.94 182 VAL A CA 1
ATOM 1346 C C . VAL A 1 182 ? 35.108 -1.399 -44.027 1.00 84.94 182 VAL A C 1
ATOM 1348 O O . VAL A 1 182 ? 36.295 -1.573 -44.284 1.00 84.94 182 VAL A O 1
ATOM 1351 N N . ARG A 1 183 ? 34.184 -2.302 -44.380 1.00 66.38 183 ARG A N 1
ATOM 1352 C CA . ARG A 1 183 ? 34.482 -3.513 -45.169 1.00 66.38 183 ARG A CA 1
ATOM 1353 C C . ARG A 1 183 ? 34.355 -3.316 -46.686 1.00 66.38 183 ARG A C 1
ATOM 1355 O O . ARG A 1 183 ? 34.669 -4.256 -47.414 1.00 66.38 183 ARG A O 1
ATOM 1362 N N . LEU A 1 184 ? 33.875 -2.154 -47.128 1.00 52.62 184 LEU A N 1
ATOM 1363 C CA . LEU A 1 184 ? 33.871 -1.706 -48.525 1.00 52.62 184 LEU A CA 1
ATOM 1364 C C . LEU A 1 184 ? 35.113 -0.852 -48.786 1.00 52.62 184 LEU A C 1
ATOM 1366 O O . LEU A 1 184 ? 35.642 -0.953 -49.912 1.00 52.62 184 LEU A O 1
#

Organism: Leishmania mexicana (strain MHOM/GT/2001/U1103) (NCBI:txid929439)

pLDDT: mean 70.12, std 22.12, range [28.0, 97.69]

Sequence (184 aa):
MSDKTMASAAGRSAASPLPAMPPALRQLIIAVKRLNAASSSPSNVDAASPLGRSTRELPEQSTSDPPADGTVAPTVELLQQVDALQEQYRRLLELAQQPFGTQSAAHAESPSGSGSDTVETLAESLMTEFETAVGQLQRGIRSKQAQAIRLVLLNALRREAAERRQCVAKMEGVLSASRQHVRL

Secondary structure (DSSP, 8-state):
-------------------PPPHHHHHHHHHHHHHHHHHH----------------------------SS----HHHHHHHHHHHHHHHHHHHHHHHS-TTTTSSS--S-----SHHHHHHHHHHHHHHHHHHHHHHHHHHHHHHHHHHHHHHHHHHHHHHHHHHHHHHHHHHHHHHHHHHHT-

Foldseek 3Di:
DDDDDDDDDPDDDDPPPDPDDDVLVVVLVVVVVVLVVVLVDDPPPDDDDDDDDDDDDDPPPPPDDQDDDDDQDPPVVLVVLVVVLVVLVVVLVVLVPPPPPPPPPPDDDDDDPPDNVVSVVVSVVSVVVSVVSVVVSSSSVVNVSVVVSVVVVVVSVVVVVVVVVVVVVVVVVVVVVVVVVVVD